Protein AF-A0A7Y0ZY18-F1 (afdb_monomer_lite)

pLDDT: mean 71.97, std 23.28, range [27.94, 97.19]

Foldseek 3Di:
DDPVQVCPVVCVPDDDPPFAADQKFWDFACDDDPDDPPDDGGFTWMARGDGHRPDPDDDDDPVRIDTDDPPADRVRRRQPVQLVVVVCCVCPVVHVDALQDWDFDAPCVDSSNVCVVPPPVPRAPDDDDDDDDDRDGGTGGRDNDDPVVVVVVVVVVVVVSVVVD

Structure (mmCIF, N/CA/C/O backbone):
data_AF-A0A7Y0ZY18-F1
#
_entry.id   AF-A0A7Y0ZY18-F1
#
loop_
_atom_site.group_PDB
_atom_site.id
_atom_site.type_symbol
_atom_site.label_atom_id
_atom_site.label_alt_id
_atom_site.label_comp_id
_atom_site.label_asym_id
_atom_site.label_entity_id
_atom_site.label_seq_id
_atom_site.pdbx_PDB_ins_code
_atom_site.Cartn_x
_atom_site.Cartn_y
_atom_site.Cartn_z
_atom_site.occupancy
_atom_site.B_iso_or_equiv
_atom_site.auth_seq_id
_atom_site.auth_comp_id
_atom_site.auth_asym_id
_atom_site.auth_atom_id
_atom_site.pdbx_PDB_model_num
ATOM 1 N N . MET A 1 1 ? -3.691 11.305 -3.663 1.00 73.00 1 MET A N 1
ATOM 2 C CA . MET A 1 1 ? -4.609 11.494 -4.804 1.00 73.00 1 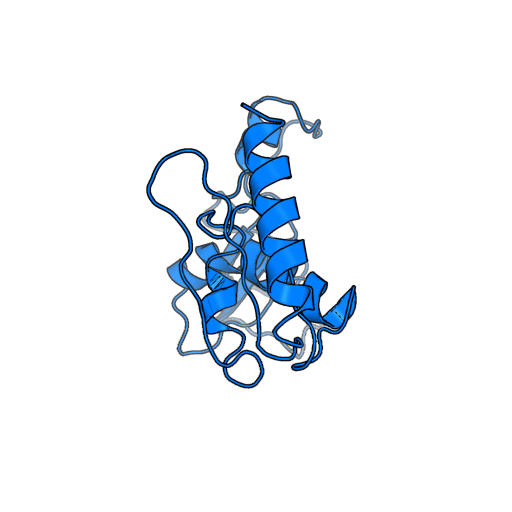MET A CA 1
ATOM 3 C C . MET A 1 1 ? -4.018 10.813 -6.027 1.00 73.00 1 MET A C 1
ATOM 5 O O . MET A 1 1 ? -2.818 10.941 -6.276 1.00 73.00 1 MET A O 1
ATOM 9 N N . ASN A 1 2 ? -4.842 10.055 -6.739 1.00 83.12 2 ASN A N 1
ATOM 10 C CA . 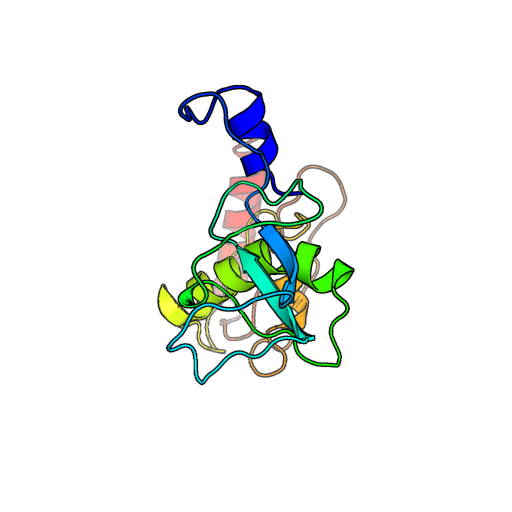ASN A 1 2 ? -4.507 9.303 -7.941 1.00 83.12 2 ASN A CA 1
ATOM 11 C C . ASN A 1 2 ? -5.363 9.803 -9.114 1.00 83.12 2 ASN A C 1
ATOM 13 O O . ASN A 1 2 ? -6.458 10.313 -8.919 1.00 83.12 2 ASN A O 1
ATOM 17 N N . PHE A 1 3 ? -4.887 9.632 -10.350 1.00 85.12 3 PHE A N 1
ATOM 18 C CA . PHE A 1 3 ? -5.641 10.052 -11.543 1.00 85.12 3 PHE A CA 1
ATOM 19 C C . PHE A 1 3 ? -6.960 9.274 -11.714 1.00 85.12 3 PHE A C 1
ATOM 21 O O . PHE A 1 3 ? -7.909 9.765 -12.306 1.00 85.12 3 PHE A O 1
ATOM 28 N N . VAL A 1 4 ? -7.058 8.070 -11.140 1.00 85.00 4 VAL A N 1
ATOM 29 C CA . VAL A 1 4 ? -8.321 7.316 -11.103 1.00 85.00 4 VAL A CA 1
ATOM 30 C C . VAL A 1 4 ? -9.419 8.049 -10.336 1.00 85.00 4 VAL A C 1
ATOM 32 O O . VAL A 1 4 ? -10.581 7.944 -10.707 1.00 85.00 4 VAL A O 1
ATOM 35 N N . ASP A 1 5 ? -9.058 8.866 -9.343 1.00 85.94 5 ASP A N 1
ATOM 36 C CA . ASP A 1 5 ? -10.029 9.633 -8.565 1.00 85.94 5 ASP A CA 1
ATOM 37 C C . ASP A 1 5 ? -10.748 10.671 -9.449 1.00 85.94 5 ASP A C 1
ATOM 39 O O . ASP A 1 5 ? -11.934 10.925 -9.257 1.00 85.94 5 ASP A O 1
ATOM 43 N N . THR A 1 6 ? -10.068 11.243 -10.455 1.00 89.38 6 THR A N 1
ATOM 44 C CA . THR A 1 6 ? -10.700 12.191 -11.388 1.00 89.38 6 THR A CA 1
ATOM 45 C C . THR A 1 6 ? -11.606 11.480 -12.382 1.00 89.38 6 THR A C 1
ATOM 47 O O . THR A 1 6 ? -12.721 11.944 -12.585 1.00 89.38 6 THR A O 1
ATOM 50 N N . MET A 1 7 ? -11.168 10.331 -12.911 1.00 89.62 7 MET A N 1
ATOM 51 C CA . MET A 1 7 ? -11.951 9.508 -13.847 1.00 89.62 7 MET A CA 1
ATOM 52 C C . MET A 1 7 ? -13.220 8.925 -13.206 1.00 89.62 7 MET A C 1
ATOM 54 O O . MET A 1 7 ? -14.217 8.686 -13.878 1.00 89.62 7 MET A O 1
ATOM 58 N N . LEU A 1 8 ? -13.197 8.676 -11.895 1.00 89.38 8 LEU A N 1
ATOM 59 C CA . LEU A 1 8 ? -14.392 8.290 -11.139 1.00 89.38 8 LEU A CA 1
ATOM 60 C C . LEU A 1 8 ? -15.335 9.479 -10.935 1.00 89.38 8 LEU A C 1
ATOM 62 O O . LEU A 1 8 ? -16.550 9.327 -11.000 1.00 89.38 8 LEU A O 1
ATOM 66 N N . ARG A 1 9 ? -14.779 10.671 -10.693 1.00 88.25 9 ARG A N 1
ATOM 67 C CA . ARG A 1 9 ? -15.554 11.891 -10.441 1.00 88.25 9 ARG A CA 1
ATOM 68 C C . ARG A 1 9 ? -16.218 12.450 -11.701 1.00 88.25 9 ARG A C 1
ATOM 70 O O . ARG A 1 9 ? -17.312 12.991 -11.602 1.00 88.25 9 ARG A O 1
ATOM 77 N N . ASP A 1 10 ? -15.559 12.363 -12.853 1.00 91.12 10 ASP A N 1
ATOM 78 C CA . ASP A 1 10 ? -16.097 12.843 -14.135 1.00 91.12 10 ASP A CA 1
ATOM 79 C C . ASP A 1 10 ? -16.997 11.816 -14.850 1.00 91.12 10 ASP A C 1
ATOM 81 O O . ASP A 1 10 ? -17.603 12.132 -15.872 1.00 91.12 10 ASP A O 1
ATOM 85 N N . GLY A 1 11 ? -17.121 10.604 -14.296 1.00 89.31 11 GLY A N 1
ATOM 86 C CA . GLY A 1 11 ? -17.973 9.543 -14.827 1.00 89.31 11 GLY A CA 1
ATOM 87 C C . GLY A 1 11 ? -17.348 8.716 -15.953 1.00 89.31 11 GLY A C 1
ATOM 88 O O . GLY A 1 11 ? -18.027 7.837 -16.488 1.00 89.31 11 GLY A O 1
ATOM 89 N N . THR A 1 12 ? -16.069 8.932 -16.290 1.00 93.12 12 THR A N 1
ATOM 90 C CA . THR A 1 12 ? -15.315 8.069 -17.219 1.00 93.12 12 THR A CA 1
ATOM 91 C C . THR A 1 12 ? -15.337 6.617 -16.741 1.00 93.12 12 THR A C 1
ATOM 93 O O . THR A 1 12 ? -15.598 5.700 -17.521 1.00 93.12 12 THR A O 1
ATOM 96 N N . PHE A 1 13 ? -15.116 6.404 -15.440 1.00 88.25 13 PHE A N 1
ATOM 97 C CA . PHE A 1 13 ? -15.347 5.121 -14.790 1.00 88.25 13 PHE A CA 1
ATOM 98 C C . PHE A 1 13 ? -16.683 5.127 -14.061 1.00 88.25 13 PHE A C 1
ATOM 100 O O . PHE A 1 13 ? -16.859 5.794 -13.042 1.00 88.25 13 PHE A O 1
ATOM 107 N N . LYS A 1 14 ? -17.622 4.338 -14.588 1.00 89.88 14 LYS A N 1
ATOM 108 C CA . LYS A 1 14 ? -18.943 4.158 -13.991 1.00 89.88 14 LYS A CA 1
ATOM 109 C C . LYS A 1 14 ? -18.838 3.290 -12.744 1.00 89.88 14 LYS A C 1
ATOM 111 O O . LYS A 1 14 ? -18.343 2.167 -12.802 1.00 89.88 14 LYS A O 1
ATOM 116 N N . VAL A 1 15 ? -19.367 3.801 -11.641 1.00 88.38 15 VAL A N 1
ATOM 117 C CA . VAL A 1 15 ? -19.513 3.083 -10.373 1.00 88.38 15 VAL A CA 1
ATOM 118 C C . VAL A 1 15 ? -20.944 3.248 -9.860 1.00 88.38 15 VAL A C 1
ATOM 120 O O . VAL A 1 15 ? -21.548 4.299 -10.097 1.00 88.38 15 VAL A O 1
ATOM 123 N N . PRO A 1 16 ? -21.518 2.237 -9.185 1.00 90.31 16 PRO A N 1
ATOM 124 C CA . PRO A 1 16 ? -22.808 2.386 -8.523 1.00 90.31 16 PRO A CA 1
ATOM 125 C C . PRO A 1 16 ? -22.769 3.529 -7.503 1.00 90.31 16 PRO A C 1
ATOM 127 O O . PRO A 1 16 ? -21.826 3.630 -6.720 1.00 90.31 16 PRO A O 1
ATOM 130 N N . LEU A 1 17 ? -23.789 4.388 -7.521 1.00 89.31 17 LEU A N 1
ATOM 131 C CA . LEU A 1 17 ? -23.934 5.493 -6.574 1.00 89.31 17 LEU A CA 1
ATOM 132 C C . LEU A 1 17 ? -24.909 5.106 -5.442 1.00 89.31 17 LEU A C 1
ATOM 134 O O . LEU A 1 17 ? -25.880 4.399 -5.718 1.00 89.31 17 LEU A O 1
ATOM 138 N N . PRO A 1 18 ? -24.709 5.603 -4.205 1.00 89.12 18 PRO A N 1
ATOM 139 C CA . PRO A 1 18 ? -23.583 6.428 -3.762 1.00 89.12 18 PRO A CA 1
ATOM 140 C C . PRO A 1 18 ? -22.307 5.597 -3.547 1.00 89.12 18 PRO A C 1
ATOM 142 O O . PRO A 1 18 ? -22.369 4.444 -3.130 1.00 89.12 18 PRO A O 1
ATOM 145 N N . PHE A 1 19 ? -21.141 6.206 -3.774 1.00 86.94 19 PHE A N 1
ATOM 146 C CA . PHE A 1 19 ? -19.850 5.611 -3.419 1.00 86.94 19 PHE A CA 1
ATOM 147 C C . PHE A 1 19 ? -18.947 6.637 -2.741 1.00 86.94 19 PHE A C 1
ATOM 149 O O . PHE A 1 19 ? -19.034 7.839 -3.001 1.00 86.94 19 PHE A O 1
ATOM 156 N N . SER A 1 20 ? -18.040 6.144 -1.904 1.00 86.56 20 SER A N 1
ATOM 157 C CA . SER A 1 20 ? -17.013 6.965 -1.272 1.00 86.56 20 SER A CA 1
ATOM 158 C C . SER A 1 20 ? -15.727 6.925 -2.096 1.00 86.56 20 SER A C 1
ATOM 160 O O . SER A 1 20 ? -15.218 5.861 -2.445 1.00 86.56 20 SER A O 1
ATOM 162 N N . MET A 1 21 ? -15.185 8.097 -2.420 1.00 83.94 21 MET A N 1
ATOM 163 C CA . MET A 1 21 ? -14.001 8.222 -3.273 1.00 83.94 21 MET A CA 1
ATOM 164 C C . MET A 1 21 ? -12.703 7.772 -2.579 1.00 83.94 21 MET A C 1
ATOM 166 O O . MET A 1 21 ? -12.649 7.569 -1.364 1.00 83.94 21 MET A O 1
ATOM 170 N N . ARG A 1 22 ? -11.643 7.699 -3.398 1.00 80.94 22 ARG A N 1
ATOM 171 C CA . ARG A 1 22 ? -10.260 7.328 -3.079 1.00 80.94 22 ARG A CA 1
ATOM 172 C C . ARG A 1 22 ? -10.052 5.842 -2.822 1.00 80.94 22 ARG A C 1
ATOM 174 O O . ARG A 1 22 ? -10.765 5.208 -2.055 1.00 80.94 22 ARG A O 1
ATOM 181 N N . VAL A 1 23 ? -9.009 5.328 -3.470 1.00 86.50 23 VAL A N 1
ATOM 182 C CA . VAL A 1 23 ? -8.648 3.901 -3.491 1.00 86.50 23 VAL A CA 1
ATOM 183 C C . VAL A 1 23 ? -7.394 3.556 -2.684 1.00 86.50 23 VAL A C 1
ATOM 185 O O . VAL A 1 23 ? -6.928 2.422 -2.723 1.00 86.50 23 VAL A O 1
ATOM 188 N N . GLU A 1 24 ? -6.796 4.538 -2.006 1.00 91.00 24 GLU A N 1
ATOM 189 C CA . GLU A 1 24 ? -5.497 4.417 -1.335 1.00 91.00 24 GLU A CA 1
ATOM 190 C C . GLU A 1 24 ? -5.472 5.205 -0.024 1.00 91.00 24 GLU A C 1
ATOM 192 O O . GLU A 1 24 ? -5.733 6.411 -0.039 1.00 91.00 24 GLU A O 1
ATOM 197 N N . ALA A 1 25 ? -5.068 4.572 1.076 1.00 92.38 25 ALA A N 1
ATOM 198 C CA . ALA A 1 25 ? -4.871 5.225 2.371 1.00 92.38 25 ALA A CA 1
ATOM 199 C C . ALA A 1 25 ? -3.743 4.580 3.184 1.00 92.38 25 ALA A C 1
ATOM 201 O O . ALA A 1 25 ? -3.258 3.492 2.867 1.00 92.38 25 ALA A O 1
ATOM 202 N N . ALA A 1 26 ? -3.351 5.275 4.250 1.00 95.06 26 ALA A N 1
ATOM 203 C CA . ALA A 1 26 ? -2.490 4.777 5.311 1.00 95.06 26 ALA A CA 1
ATOM 204 C C . ALA A 1 26 ? -3.022 5.268 6.663 1.00 95.06 26 ALA A C 1
ATOM 206 O O . ALA A 1 26 ? -3.487 6.402 6.758 1.00 95.06 26 ALA A O 1
ATOM 207 N N . GLY A 1 27 ? -2.930 4.434 7.695 1.00 94.81 27 GLY A N 1
ATOM 208 C CA . GLY A 1 27 ? -3.410 4.733 9.042 1.00 94.81 27 GLY A CA 1
ATOM 209 C C . GLY A 1 27 ? -3.008 3.659 10.046 1.00 94.81 27 GLY A C 1
ATOM 210 O O . GLY A 1 27 ? -1.984 2.993 9.874 1.00 94.81 27 GLY A O 1
ATOM 211 N N . ILE A 1 28 ? -3.807 3.519 11.100 1.00 96.69 28 ILE A N 1
ATOM 212 C CA . ILE A 1 28 ? -3.588 2.558 12.183 1.00 96.69 28 ILE A CA 1
ATOM 213 C C . ILE A 1 28 ? -4.771 1.598 12.289 1.00 96.69 28 ILE A C 1
ATOM 215 O O . ILE A 1 28 ? -5.910 1.978 12.027 1.00 96.69 28 ILE A O 1
ATOM 219 N N . VAL A 1 29 ? -4.507 0.354 12.679 1.00 96.88 29 VAL A N 1
ATOM 220 C CA . VAL A 1 29 ? -5.570 -0.612 12.976 1.00 96.88 29 VAL A CA 1
ATOM 221 C C . VAL A 1 29 ? -6.223 -0.231 14.306 1.00 96.88 29 VAL A C 1
ATOM 223 O O . VAL A 1 29 ? -5.597 -0.370 15.354 1.00 96.88 29 VAL A O 1
ATOM 226 N N . GLU A 1 30 ? -7.471 0.240 14.273 1.00 97.00 30 GLU A N 1
ATOM 227 C CA . GLU A 1 30 ? -8.251 0.551 15.485 1.00 97.00 30 GLU A CA 1
ATOM 228 C C . GLU A 1 30 ? -8.999 -0.674 16.037 1.00 97.00 30 GLU A C 1
ATOM 230 O O . GLU A 1 30 ? -9.137 -0.826 17.248 1.00 97.00 30 GLU A O 1
ATOM 235 N N . ALA A 1 31 ? -9.465 -1.561 15.155 1.00 95.56 31 ALA A N 1
ATOM 236 C CA . ALA A 1 31 ? -10.187 -2.782 15.499 1.00 95.56 31 ALA A CA 1
ATOM 237 C C . ALA A 1 31 ? -9.919 -3.875 14.455 1.00 95.56 31 ALA A C 1
ATOM 239 O O . ALA A 1 31 ? -9.624 -3.577 13.296 1.00 95.56 31 ALA A O 1
ATOM 240 N N . LEU A 1 32 ? -10.026 -5.142 14.862 1.00 95.31 32 LEU A N 1
ATOM 241 C CA . LEU A 1 32 ? -9.763 -6.300 14.009 1.00 95.31 32 LEU A CA 1
ATOM 242 C C . LEU A 1 32 ? -10.777 -7.406 14.306 1.00 95.31 32 LEU A C 1
ATOM 244 O O . LEU A 1 32 ? -11.099 -7.662 15.466 1.00 95.31 32 LEU A O 1
ATOM 248 N N . GLY A 1 33 ? -11.274 -8.058 13.255 1.00 89.31 33 GLY A N 1
ATOM 249 C CA . GLY A 1 33 ? -12.072 -9.273 13.399 1.00 89.31 33 GLY A CA 1
ATOM 250 C C . GLY A 1 33 ? -11.232 -10.461 13.894 1.00 89.31 33 GLY A C 1
ATOM 251 O O . GLY A 1 33 ? -10.004 -10.371 13.975 1.00 89.31 33 GLY A O 1
ATOM 252 N N . PRO A 1 34 ? -11.867 -11.599 14.210 1.00 87.50 34 PRO A N 1
ATOM 253 C CA . PRO A 1 34 ? -11.136 -12.817 14.543 1.00 87.50 34 PRO A CA 1
ATOM 254 C C . PRO A 1 34 ? -10.302 -13.311 13.346 1.00 87.50 34 PRO A C 1
ATOM 256 O O . PRO A 1 34 ? -10.635 -13.040 12.195 1.00 87.50 34 PRO A O 1
ATOM 259 N N . ASN A 1 35 ? -9.262 -14.103 13.623 1.00 87.75 35 ASN A N 1
ATOM 260 C CA . ASN A 1 35 ? -8.478 -14.866 12.633 1.00 87.75 35 ASN A CA 1
ATOM 261 C C . ASN A 1 35 ? -7.504 -14.080 11.732 1.00 87.75 35 ASN A C 1
ATOM 263 O O . ASN A 1 35 ? -7.225 -14.502 10.612 1.00 87.75 35 ASN A O 1
ATOM 267 N N . PHE A 1 36 ? -6.896 -13.002 12.232 1.00 89.69 36 PHE A N 1
ATOM 268 C CA . PHE A 1 36 ? -5.827 -12.283 11.522 1.00 89.69 36 PHE A CA 1
ATOM 269 C C . PHE A 1 36 ? -4.512 -12.287 12.322 1.00 89.69 36 PHE A C 1
ATOM 271 O O . PHE A 1 36 ? -4.131 -11.260 12.877 1.00 89.69 36 PHE A O 1
ATOM 278 N N . PRO A 1 37 ? -3.777 -13.418 12.384 1.00 88.19 37 PRO A N 1
ATOM 279 C CA . PRO A 1 37 ? -2.586 -13.552 13.238 1.00 88.19 37 PRO A CA 1
ATOM 280 C C . PRO A 1 37 ? -1.445 -12.602 12.849 1.00 88.19 37 PRO A C 1
ATOM 282 O O . PRO A 1 37 ? -0.568 -12.301 13.655 1.00 88.19 37 PRO A O 1
ATOM 285 N N . ASN A 1 38 ? -1.459 -12.115 11.607 1.00 89.56 38 ASN A N 1
ATOM 286 C CA . ASN A 1 38 ? -0.425 -11.246 11.065 1.00 89.56 38 ASN A CA 1
ATOM 287 C C . ASN A 1 38 ? -0.686 -9.758 11.319 1.00 89.56 38 ASN A C 1
ATOM 289 O O . ASN A 1 38 ? 0.156 -8.952 10.934 1.00 89.56 38 ASN A O 1
ATOM 293 N N . LEU A 1 39 ? -1.802 -9.377 11.948 1.00 95.31 39 LEU A N 1
ATOM 294 C CA . LEU A 1 39 ? -2.179 -7.992 12.241 1.00 95.31 39 LEU A CA 1
ATOM 295 C C . LEU A 1 39 ? -2.616 -7.851 13.699 1.00 95.31 39 LEU A C 1
ATOM 297 O O . LEU A 1 39 ? -3.162 -8.774 14.294 1.00 95.31 39 LEU A O 1
ATOM 301 N N . LYS A 1 40 ? -2.400 -6.671 14.273 1.00 95.12 40 LYS A N 1
ATOM 302 C CA . LYS A 1 40 ? -2.903 -6.313 15.601 1.00 95.12 40 LYS A CA 1
ATOM 303 C C . LYS A 1 40 ? -3.330 -4.852 15.648 1.00 95.12 40 LYS A C 1
ATOM 305 O O . LYS A 1 40 ? -2.869 -4.033 14.854 1.00 95.12 40 LYS A O 1
ATOM 310 N N . VAL A 1 41 ? -4.188 -4.530 16.613 1.00 96.50 41 VAL A N 1
ATOM 311 C CA . VAL A 1 41 ? -4.537 -3.142 16.940 1.00 96.50 41 VAL A CA 1
ATOM 312 C C . VAL A 1 41 ? -3.259 -2.344 17.220 1.00 96.50 41 VAL A C 1
ATOM 314 O O . VAL A 1 41 ? -2.339 -2.833 17.877 1.00 96.50 41 VAL A O 1
ATOM 317 N N . GLY A 1 42 ? -3.195 -1.131 16.676 1.00 96.00 42 GLY A N 1
ATOM 318 C CA . GLY A 1 42 ? -2.027 -0.252 16.724 1.00 96.00 42 GLY A CA 1
ATOM 319 C C . GLY A 1 42 ? -1.014 -0.458 15.594 1.00 96.00 42 GLY A C 1
ATOM 320 O O . GLY A 1 42 ? -0.136 0.389 15.424 1.00 96.00 42 GLY A O 1
ATOM 321 N N . ASP A 1 43 ? -1.127 -1.520 14.784 1.00 96.50 43 ASP A N 1
ATOM 322 C CA . ASP A 1 43 ? -0.260 -1.676 13.615 1.00 96.50 43 ASP A CA 1
ATOM 323 C C . ASP A 1 43 ? -0.489 -0.534 12.618 1.00 96.50 43 ASP A C 1
ATOM 325 O O . ASP A 1 43 ? -1.624 -0.178 12.285 1.00 96.50 43 ASP A O 1
ATOM 329 N N . ARG A 1 44 ? 0.613 0.015 12.100 1.00 97.19 44 ARG A N 1
ATOM 330 C CA . ARG A 1 44 ? 0.591 0.995 11.014 1.00 97.19 44 ARG A CA 1
ATOM 331 C C . ARG A 1 44 ? 0.428 0.266 9.690 1.00 97.19 44 ARG A C 1
ATOM 333 O O . ARG A 1 44 ? 1.254 -0.577 9.333 1.00 97.19 44 ARG A O 1
ATOM 340 N N . VAL A 1 45 ? -0.619 0.605 8.951 1.00 95.88 45 VAL A N 1
ATOM 341 C CA . VAL A 1 45 ? -1.018 -0.105 7.733 1.00 95.88 45 VAL A CA 1
ATOM 342 C C . VAL A 1 45 ? -1.387 0.857 6.615 1.00 95.88 45 VAL A C 1
ATOM 344 O O . VAL A 1 45 ? -1.737 2.011 6.852 1.00 95.88 45 VAL A O 1
ATOM 347 N N . GLY A 1 46 ? -1.329 0.381 5.378 1.00 94.38 46 GLY A N 1
ATOM 348 C CA . GLY A 1 46 ? -1.918 1.060 4.233 1.00 94.38 46 GLY A CA 1
ATOM 349 C C . GLY A 1 46 ? -2.480 0.080 3.214 1.00 94.38 46 GLY A C 1
ATOM 350 O O . GLY A 1 46 ? -2.253 -1.124 3.312 1.00 94.38 46 GLY A O 1
ATOM 351 N N . HIS A 1 47 ? -3.223 0.595 2.241 1.00 91.44 47 HIS A N 1
ATOM 352 C CA . HIS A 1 47 ? -3.817 -0.206 1.172 1.00 91.44 47 HIS A CA 1
ATOM 353 C C . HIS A 1 47 ? -3.916 0.584 -0.140 1.00 91.44 47 HIS A C 1
ATOM 355 O O . HIS A 1 47 ? -3.882 1.815 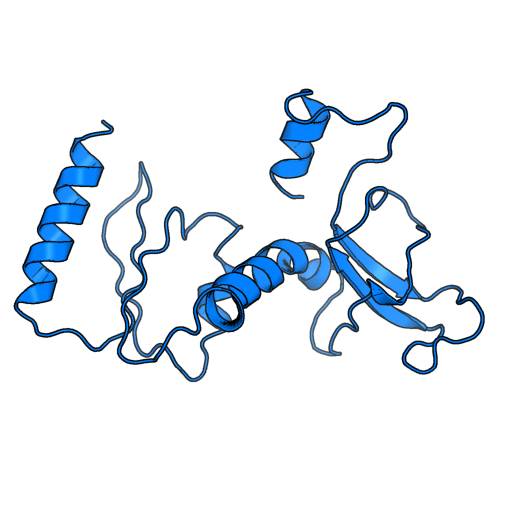-0.143 1.00 91.44 47 HIS A O 1
ATOM 361 N N . PHE A 1 48 ? -4.056 -0.141 -1.252 1.00 88.75 48 PHE A N 1
ATOM 362 C CA . PHE A 1 48 ? -4.400 0.386 -2.578 1.00 88.75 48 PHE A CA 1
ATOM 363 C C . PHE A 1 48 ? -5.312 -0.619 -3.301 1.00 88.75 48 PHE A C 1
ATOM 365 O O . PHE A 1 48 ? -4.876 -1.355 -4.182 1.00 88.75 48 PHE A O 1
ATOM 372 N N . SER A 1 49 ? -6.555 -0.750 -2.849 1.00 80.50 49 SER A N 1
ATOM 373 C CA . SER A 1 49 ? -7.420 -1.867 -3.282 1.00 80.50 49 SER A CA 1
ATOM 374 C C . SER A 1 49 ? -8.914 -1.681 -3.025 1.00 80.50 49 SER A C 1
ATOM 376 O O . SER A 1 49 ? -9.705 -2.485 -3.507 1.00 80.50 49 SER A O 1
ATOM 378 N N . ALA A 1 50 ? -9.319 -0.650 -2.281 1.00 82.12 50 ALA A N 1
ATOM 379 C CA . ALA A 1 50 ? -10.705 -0.470 -1.862 1.00 82.12 50 ALA A CA 1
ATOM 380 C C . ALA A 1 50 ? -11.085 1.008 -1.871 1.00 82.12 50 ALA A C 1
ATOM 382 O O . ALA A 1 50 ? -10.258 1.859 -1.545 1.00 82.12 50 ALA A O 1
ATOM 383 N N . PHE A 1 51 ? -12.335 1.286 -2.233 1.00 86.25 51 PHE A N 1
ATOM 384 C CA . PHE A 1 51 ? -12.947 2.608 -2.139 1.00 86.25 51 PHE A CA 1
ATOM 385 C C . PHE A 1 51 ? -13.176 3.030 -0.682 1.00 86.25 51 PHE A C 1
ATOM 387 O O . PHE A 1 51 ? -13.158 2.201 0.225 1.00 86.25 51 PHE A O 1
ATOM 394 N N . GLY A 1 52 ? -13.440 4.319 -0.463 1.00 85.00 52 GLY A N 1
ATOM 395 C CA . GLY A 1 52 ? -13.823 4.841 0.850 1.00 85.00 52 GLY A CA 1
ATOM 396 C C . GLY A 1 52 ? -12.694 5.400 1.702 1.00 85.00 52 GLY A C 1
ATOM 397 O O . GLY A 1 52 ? -12.912 5.724 2.862 1.00 85.00 52 GLY A O 1
ATOM 398 N N . ALA A 1 53 ? -11.513 5.597 1.122 1.00 86.50 53 ALA A N 1
ATOM 399 C CA . ALA A 1 53 ? -10.367 6.177 1.819 1.00 86.50 53 ALA A CA 1
ATOM 400 C C . ALA A 1 53 ? -10.488 7.694 2.105 1.00 86.50 53 ALA A C 1
ATOM 402 O O . ALA A 1 53 ? -9.609 8.269 2.748 1.00 86.50 53 ALA A O 1
ATOM 403 N N . TYR A 1 54 ? -11.534 8.378 1.627 1.00 87.19 54 TYR A N 1
ATOM 404 C CA . TYR A 1 54 ? -11.909 9.720 2.103 1.00 87.19 54 TYR A CA 1
ATOM 405 C C . TYR A 1 54 ? -12.847 9.646 3.310 1.00 87.19 54 TYR A C 1
ATOM 407 O O . TYR A 1 54 ? -13.991 10.087 3.258 1.00 87.19 54 TYR A O 1
ATOM 415 N N . ALA A 1 55 ? -12.337 9.085 4.399 1.00 89.12 55 ALA A N 1
ATOM 416 C CA . ALA A 1 55 ? -13.006 9.016 5.687 1.00 89.12 55 ALA A CA 1
ATOM 417 C C . ALA A 1 55 ? -11.956 9.016 6.807 1.00 89.12 55 ALA A C 1
ATOM 419 O O . ALA A 1 55 ? -10.800 8.661 6.575 1.00 89.12 55 ALA A O 1
ATOM 420 N N . GLU A 1 56 ? -12.356 9.394 8.021 1.00 91.31 56 GLU A N 1
ATOM 421 C CA . GLU A 1 56 ? -11.497 9.280 9.211 1.00 91.31 56 GLU A CA 1
ATOM 422 C C . GLU A 1 56 ? -11.283 7.817 9.615 1.00 91.31 56 GLU A C 1
ATOM 424 O O . GLU A 1 56 ? -10.233 7.457 10.141 1.00 91.31 56 GLU A O 1
ATOM 429 N N . ARG A 1 57 ? -12.275 6.966 9.329 1.00 91.50 57 ARG A N 1
ATOM 430 C CA . ARG A 1 57 ? -12.258 5.524 9.576 1.00 91.50 57 ARG A CA 1
ATOM 431 C C . ARG A 1 57 ? -12.802 4.792 8.363 1.00 91.50 57 ARG A C 1
ATOM 433 O O . ARG A 1 57 ? -13.751 5.256 7.732 1.00 91.50 57 ARG A O 1
ATOM 440 N N . TRP A 1 58 ? -12.232 3.633 8.061 1.00 89.69 58 TRP A N 1
ATOM 441 C CA . TRP A 1 58 ? -12.699 2.776 6.978 1.00 89.69 58 TRP A CA 1
ATOM 442 C C . TRP A 1 58 ? -12.644 1.306 7.389 1.00 89.69 58 TRP A C 1
ATOM 444 O O . TRP A 1 58 ? -11.832 0.903 8.221 1.00 89.69 58 TRP A O 1
ATOM 454 N N . VAL A 1 59 ? -13.518 0.505 6.782 1.00 89.94 59 VAL A N 1
ATOM 455 C CA . VAL A 1 59 ? -13.548 -0.951 6.946 1.00 89.94 59 VAL A CA 1
ATOM 456 C C . VAL A 1 59 ? -13.014 -1.576 5.665 1.00 89.94 59 VAL A C 1
ATOM 458 O O . VAL A 1 59 ? -13.455 -1.231 4.570 1.00 89.94 59 VAL A O 1
ATOM 461 N N . ILE A 1 60 ? -12.050 -2.481 5.795 1.00 90.19 60 ILE A N 1
ATOM 462 C CA . ILE A 1 60 ? -11.431 -3.189 4.675 1.00 90.19 60 ILE A CA 1
ATOM 463 C C . ILE A 1 60 ? -11.087 -4.615 5.097 1.00 90.19 60 ILE A C 1
ATOM 465 O O . ILE A 1 60 ? -10.840 -4.875 6.274 1.00 90.19 60 ILE A O 1
ATOM 469 N N . ASP A 1 61 ? -11.052 -5.530 4.129 1.00 90.56 61 ASP A N 1
ATOM 470 C CA . ASP A 1 61 ? -10.478 -6.857 4.331 1.00 90.56 61 ASP A CA 1
ATOM 471 C C . ASP A 1 61 ? -9.025 -6.726 4.813 1.00 90.56 61 ASP A C 1
ATOM 473 O O . ASP A 1 61 ? -8.189 -6.087 4.164 1.00 90.56 61 ASP A O 1
ATOM 477 N N . ALA A 1 62 ? -8.716 -7.338 5.956 1.00 91.62 62 ALA A N 1
ATOM 478 C CA . ALA A 1 62 ? -7.389 -7.267 6.548 1.00 91.62 62 ALA A CA 1
ATOM 479 C C . ALA A 1 62 ? -6.310 -7.908 5.655 1.00 91.62 62 ALA A C 1
ATOM 481 O O . ALA A 1 62 ? -5.153 -7.501 5.718 1.00 91.62 62 ALA A O 1
ATOM 482 N N . ASN A 1 63 ? -6.674 -8.836 4.764 1.00 89.56 63 ASN A N 1
ATOM 483 C CA . ASN A 1 63 ? -5.749 -9.415 3.784 1.00 89.56 63 ASN A CA 1
ATOM 484 C C . ASN A 1 63 ? -5.293 -8.408 2.719 1.00 89.56 63 ASN A C 1
ATOM 486 O O . ASN A 1 63 ? -4.283 -8.625 2.052 1.00 89.56 63 ASN A O 1
ATOM 490 N N . ALA A 1 64 ? -6.018 -7.300 2.556 1.00 89.06 64 ALA A N 1
ATOM 491 C CA . ALA A 1 64 ? -5.651 -6.228 1.641 1.00 89.06 64 ALA A CA 1
ATOM 492 C C . ALA A 1 64 ? -4.740 -5.166 2.287 1.00 89.06 64 ALA A C 1
ATOM 494 O O . ALA A 1 64 ? -4.303 -4.235 1.603 1.00 89.06 64 ALA A O 1
ATOM 495 N N . LEU A 1 65 ? -4.467 -5.278 3.594 1.00 92.88 65 LEU A N 1
ATOM 496 C CA . LEU A 1 65 ? -3.604 -4.357 4.324 1.00 92.88 65 LEU A CA 1
ATOM 497 C C . LEU A 1 65 ? -2.130 -4.728 4.170 1.00 92.88 65 LEU A C 1
ATOM 499 O O . LEU A 1 65 ? -1.723 -5.884 4.252 1.00 92.88 65 LEU A O 1
ATOM 503 N N . ILE A 1 66 ? -1.305 -3.697 4.026 1.00 92.75 66 ILE A N 1
ATOM 504 C CA . ILE A 1 66 ? 0.149 -3.795 3.973 1.00 92.75 66 ILE A CA 1
ATOM 505 C C . ILE A 1 66 ? 0.704 -3.099 5.208 1.00 92.75 66 ILE A C 1
ATOM 507 O O . ILE A 1 66 ? 0.431 -1.917 5.429 1.00 92.75 66 ILE A O 1
ATOM 511 N N . LYS A 1 67 ? 1.510 -3.813 5.998 1.00 94.81 67 LYS A N 1
ATOM 512 C CA . LYS A 1 67 ? 2.226 -3.219 7.132 1.00 94.81 67 LYS A CA 1
ATOM 513 C C . LYS A 1 67 ? 3.238 -2.189 6.654 1.00 94.81 67 LYS A C 1
ATOM 515 O O . LYS A 1 67 ? 4.026 -2.450 5.744 1.00 94.81 67 LYS A O 1
ATOM 520 N N . LEU A 1 68 ? 3.223 -1.024 7.289 1.00 94.88 68 LEU A N 1
ATOM 521 C CA . LEU A 1 68 ? 4.167 0.042 6.996 1.00 94.88 68 LEU A CA 1
ATOM 522 C C . LEU A 1 68 ? 5.446 -0.165 7.813 1.00 94.88 68 LEU A C 1
ATOM 524 O O . LEU A 1 68 ? 5.355 -0.415 9.013 1.00 94.88 68 LEU A O 1
ATOM 528 N N . PRO A 1 69 ? 6.634 -0.033 7.201 1.00 91.88 69 PRO A N 1
ATOM 529 C CA . PRO A 1 69 ? 7.881 -0.063 7.948 1.00 91.88 69 PRO A CA 1
ATOM 530 C C . PRO A 1 69 ? 8.017 1.186 8.830 1.00 91.88 69 PRO A C 1
ATOM 532 O O . PRO A 1 69 ? 7.526 2.268 8.485 1.00 91.88 69 PRO A O 1
ATOM 535 N N . ASP A 1 70 ? 8.746 1.057 9.939 1.00 90.50 70 ASP A N 1
ATOM 536 C CA . ASP A 1 70 ? 8.903 2.124 10.940 1.00 90.50 70 ASP A CA 1
ATOM 537 C C . ASP A 1 70 ? 9.490 3.413 10.352 1.00 90.50 70 ASP A C 1
ATOM 539 O O . ASP A 1 70 ? 9.124 4.520 10.739 1.00 90.50 70 ASP A O 1
ATOM 543 N N . ASN A 1 71 ? 10.353 3.283 9.343 1.00 91.50 71 ASN A N 1
ATOM 544 C CA . ASN A 1 71 ? 11.012 4.406 8.675 1.00 91.50 71 ASN A CA 1
ATOM 545 C C . ASN A 1 71 ? 10.151 5.118 7.609 1.00 91.50 71 ASN A C 1
ATOM 547 O O . ASN A 1 71 ? 10.648 5.995 6.893 1.00 91.50 71 ASN A O 1
ATOM 551 N N . MET A 1 72 ? 8.882 4.739 7.447 1.00 91.81 72 MET A N 1
ATOM 552 C CA . MET A 1 72 ? 7.969 5.334 6.473 1.00 91.81 72 MET A CA 1
ATOM 553 C C . MET A 1 72 ? 6.823 6.035 7.189 1.00 91.81 72 MET A C 1
ATOM 555 O O . MET A 1 72 ? 6.022 5.369 7.834 1.00 91.81 72 MET A O 1
ATOM 559 N N . SER A 1 73 ? 6.694 7.357 7.033 1.00 93.12 73 SER A N 1
ATOM 560 C CA . SER A 1 73 ? 5.541 8.101 7.562 1.00 93.12 73 SER A CA 1
ATOM 561 C C . SER A 1 73 ? 4.242 7.713 6.843 1.00 93.12 73 SER A C 1
ATOM 563 O O . SER A 1 73 ? 4.268 7.228 5.706 1.00 93.12 73 SER A O 1
ATOM 565 N N . SER A 1 74 ? 3.101 7.922 7.498 1.00 92.06 74 SER A N 1
ATOM 566 C CA . SER A 1 74 ? 1.791 7.572 6.935 1.00 92.06 74 SER A CA 1
ATOM 567 C C . SER A 1 74 ? 1.450 8.452 5.728 1.00 92.06 74 SER A C 1
ATOM 569 O O . SER A 1 74 ? 0.930 7.954 4.735 1.00 92.06 74 SER A O 1
ATOM 571 N N . GLU A 1 75 ? 1.840 9.728 5.745 1.00 91.44 75 GLU A N 1
ATOM 572 C CA . GLU A 1 75 ? 1.684 10.661 4.621 1.00 91.44 75 GLU A CA 1
ATOM 573 C C . GLU A 1 75 ? 2.458 10.167 3.400 1.00 91.44 75 GLU A C 1
ATOM 575 O O . GLU A 1 75 ? 1.943 10.151 2.280 1.00 91.44 75 GLU A O 1
ATOM 580 N N . LYS A 1 76 ? 3.699 9.713 3.620 1.00 90.62 76 LYS A N 1
ATOM 581 C CA . LYS A 1 76 ? 4.524 9.153 2.556 1.00 90.62 76 LYS A CA 1
ATOM 582 C C . LYS A 1 76 ? 3.913 7.864 2.021 1.00 90.62 76 LYS A C 1
ATOM 584 O O . LYS A 1 76 ? 3.809 7.729 0.806 1.00 90.62 76 LYS A O 1
ATOM 589 N N . ALA A 1 77 ? 3.490 6.950 2.896 1.00 91.38 77 ALA A N 1
ATOM 590 C CA . ALA A 1 77 ? 2.844 5.700 2.502 1.00 91.38 77 ALA A CA 1
ATOM 591 C C . ALA A 1 77 ? 1.591 5.957 1.647 1.00 91.38 77 ALA A C 1
ATOM 593 O O . ALA A 1 77 ? 1.502 5.465 0.524 1.00 91.38 77 ALA A O 1
ATOM 594 N N . ALA A 1 78 ? 0.688 6.824 2.114 1.00 89.62 78 ALA A N 1
ATOM 595 C CA . ALA A 1 78 ? -0.548 7.186 1.420 1.00 89.62 78 ALA A CA 1
ATOM 596 C C . ALA A 1 78 ? -0.335 7.873 0.057 1.00 89.62 78 ALA A C 1
ATOM 598 O O . ALA A 1 78 ? -1.286 8.011 -0.715 1.00 89.62 78 ALA A O 1
ATOM 599 N N . GLY A 1 79 ? 0.879 8.355 -0.229 1.00 87.44 79 GLY A N 1
ATOM 600 C CA . GLY A 1 79 ? 1.244 8.946 -1.514 1.00 87.44 79 GLY A CA 1
ATOM 601 C C . GLY A 1 79 ? 1.859 7.965 -2.517 1.00 87.44 79 GLY A C 1
ATOM 602 O O . GLY A 1 79 ? 1.842 8.257 -3.722 1.00 87.44 79 GLY A O 1
ATOM 603 N N . VAL A 1 80 ? 2.417 6.839 -2.052 1.00 87.44 80 VAL A N 1
ATOM 604 C CA . VAL A 1 80 ? 3.295 5.972 -2.859 1.00 87.44 80 VAL A CA 1
ATOM 605 C C . VAL A 1 80 ? 2.798 4.547 -3.069 1.00 87.44 80 VAL A C 1
ATOM 607 O O . VAL A 1 80 ? 3.309 3.919 -3.992 1.00 87.44 80 VAL A O 1
ATOM 610 N N . LEU A 1 81 ? 1.855 4.019 -2.282 1.00 89.06 81 LEU A N 1
ATOM 611 C CA . LEU A 1 81 ? 1.430 2.611 -2.358 1.00 89.06 81 LEU A CA 1
ATOM 612 C C . LEU A 1 81 ? 0.946 2.232 -3.761 1.00 89.06 81 LEU A C 1
ATOM 614 O O . LEU A 1 81 ? 1.502 1.323 -4.369 1.00 89.06 81 LEU A O 1
ATOM 618 N N . SER A 1 82 ? 0.008 2.985 -4.333 1.00 87.44 82 SER A N 1
ATOM 619 C CA . SER A 1 82 ? -0.536 2.753 -5.674 1.00 87.44 82 SER A CA 1
ATOM 620 C C . SER A 1 82 ? 0.561 2.673 -6.733 1.00 87.44 82 SER A C 1
ATOM 622 O O . SER A 1 82 ? 0.610 1.768 -7.564 1.00 87.44 82 SER A O 1
ATOM 624 N N . LYS A 1 83 ? 1.499 3.613 -6.665 1.00 85.12 83 LYS A N 1
ATOM 625 C CA . LYS A 1 83 ? 2.528 3.842 -7.681 1.00 85.12 83 LYS A CA 1
ATOM 626 C C . LYS A 1 83 ? 3.671 2.843 -7.528 1.00 85.12 83 LYS A C 1
ATOM 628 O O . LYS A 1 83 ? 4.137 2.265 -8.507 1.00 85.12 83 LYS A O 1
ATOM 633 N N . GLY A 1 84 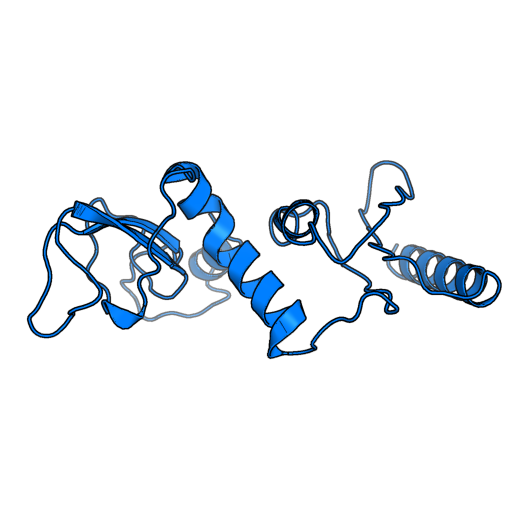? 4.090 2.617 -6.288 1.00 86.00 84 GLY A N 1
ATOM 634 C CA . GLY A 1 84 ? 5.146 1.692 -5.909 1.00 86.00 84 GLY A CA 1
ATOM 635 C C . GLY A 1 84 ? 4.748 0.240 -6.141 1.00 86.00 84 GLY A C 1
ATOM 636 O O . GLY A 1 84 ? 5.520 -0.490 -6.756 1.00 86.00 84 GLY A O 1
ATOM 637 N N . LEU A 1 85 ? 3.541 -0.163 -5.729 1.00 87.06 85 LEU A N 1
ATOM 638 C CA . LEU A 1 85 ? 3.042 -1.526 -5.939 1.00 87.06 85 LEU A CA 1
ATOM 639 C C . LEU A 1 85 ? 2.842 -1.820 -7.422 1.00 87.06 85 LEU A C 1
ATOM 641 O O . LEU A 1 85 ? 3.350 -2.830 -7.898 1.00 87.06 85 LEU A O 1
ATOM 645 N N . THR A 1 86 ? 2.210 -0.910 -8.173 1.00 86.06 86 THR A N 1
ATOM 646 C CA . THR A 1 86 ? 2.041 -1.071 -9.629 1.00 86.06 86 THR A CA 1
ATOM 647 C C . THR A 1 86 ? 3.395 -1.201 -10.325 1.00 86.06 86 THR A C 1
ATOM 649 O O . THR A 1 86 ? 3.612 -2.119 -11.110 1.00 86.06 86 THR A O 1
ATOM 652 N N . SER A 1 87 ? 4.344 -0.321 -9.999 1.00 85.12 87 SER A N 1
ATOM 653 C CA . SER A 1 87 ? 5.686 -0.371 -10.583 1.00 85.12 87 SER A CA 1
ATOM 654 C C . SER A 1 87 ? 6.437 -1.653 -10.204 1.00 85.12 87 SER A C 1
ATOM 656 O O . SER A 1 87 ? 7.112 -2.245 -11.040 1.00 85.12 87 SER A O 1
ATOM 658 N N . SER A 1 88 ? 6.306 -2.111 -8.956 1.00 86.00 88 SER A N 1
ATOM 659 C CA . SER A 1 88 ? 6.917 -3.361 -8.498 1.00 86.00 88 SER A CA 1
ATOM 660 C C . SER A 1 88 ? 6.312 -4.577 -9.197 1.00 86.00 88 SER A C 1
ATOM 662 O O . SER A 1 88 ? 7.055 -5.481 -9.566 1.00 86.00 88 SER A O 1
ATOM 664 N N . ALA A 1 89 ? 4.992 -4.610 -9.389 1.00 86.50 89 ALA A N 1
ATOM 665 C CA . ALA A 1 89 ? 4.324 -5.684 -10.113 1.00 86.50 89 ALA A CA 1
ATOM 666 C C . ALA A 1 89 ? 4.813 -5.743 -11.567 1.00 86.50 89 ALA A C 1
ATOM 668 O O . ALA A 1 89 ? 5.216 -6.807 -12.029 1.00 86.50 89 ALA A O 1
ATOM 669 N N . LEU A 1 90 ? 4.891 -4.599 -12.255 1.00 86.88 90 LEU A N 1
ATOM 670 C CA . LEU A 1 90 ? 5.382 -4.535 -13.635 1.00 86.88 90 LEU A CA 1
ATOM 671 C C . LEU A 1 90 ? 6.816 -5.063 -13.783 1.00 86.88 90 LEU A C 1
ATOM 673 O O . LEU A 1 90 ? 7.083 -5.830 -14.700 1.00 86.88 90 LEU A O 1
ATOM 677 N N . LEU A 1 91 ? 7.715 -4.686 -12.868 1.00 86.12 91 LEU A N 1
ATOM 678 C CA . LEU A 1 91 ? 9.143 -5.019 -12.954 1.00 86.12 91 LEU A CA 1
ATOM 679 C C . LEU A 1 91 ? 9.532 -6.388 -12.387 1.00 86.12 91 LEU A C 1
ATOM 681 O O . LEU A 1 91 ? 10.686 -6.792 -12.533 1.00 86.12 91 LEU A O 1
ATOM 685 N N . LYS A 1 92 ? 8.638 -7.053 -11.651 1.00 84.69 92 LYS A N 1
ATOM 686 C CA . LYS A 1 92 ? 8.963 -8.313 -10.962 1.00 84.69 92 LYS A CA 1
ATOM 687 C C . LYS A 1 92 ? 7.999 -9.445 -11.260 1.00 84.69 92 LYS A C 1
ATOM 689 O O . LYS A 1 92 ? 8.424 -10.591 -11.270 1.00 84.69 92 LYS A O 1
ATOM 694 N N . GLN A 1 93 ? 6.716 -9.137 -11.427 1.00 86.69 93 GLN A N 1
ATOM 695 C CA . GLN A 1 93 ? 5.665 -10.142 -11.594 1.00 86.69 93 GLN A CA 1
ATOM 696 C C . GLN A 1 93 ? 5.241 -10.271 -13.056 1.00 86.69 93 GLN A C 1
ATOM 698 O O . GLN A 1 93 ? 5.080 -11.384 -13.536 1.00 86.69 93 GLN A O 1
ATOM 703 N N . VAL A 1 94 ? 5.075 -9.147 -13.762 1.00 90.00 94 VAL A N 1
ATOM 704 C CA . VAL A 1 94 ? 4.693 -9.150 -15.183 1.00 90.00 94 VAL A CA 1
ATOM 705 C C . VAL A 1 94 ? 5.898 -9.474 -16.058 1.00 90.00 94 VAL A C 1
ATOM 707 O O . VAL A 1 94 ? 5.842 -10.394 -16.865 1.00 90.00 94 VAL A O 1
ATOM 710 N N . HIS A 1 95 ? 6.998 -8.744 -15.877 1.00 87.94 95 HIS A N 1
ATOM 711 C CA . HIS A 1 95 ? 8.281 -9.065 -16.492 1.00 87.94 95 HIS A CA 1
ATOM 712 C C . HIS A 1 95 ? 9.380 -8.846 -15.467 1.00 87.94 95 HIS A C 1
ATOM 714 O O . HIS A 1 95 ? 9.569 -7.726 -14.996 1.00 87.94 95 HIS A O 1
ATOM 720 N N . ALA A 1 96 ? 10.088 -9.912 -15.101 1.00 89.44 96 ALA A N 1
ATOM 721 C CA . ALA A 1 96 ? 11.216 -9.821 -14.188 1.00 89.44 96 ALA A CA 1
ATOM 722 C C . ALA A 1 96 ? 12.394 -9.155 -14.909 1.00 89.44 96 ALA A C 1
ATOM 724 O O . ALA A 1 96 ? 13.111 -9.810 -15.659 1.00 89.44 96 ALA A O 1
ATOM 725 N N . VAL A 1 97 ? 12.570 -7.849 -14.692 1.00 84.19 97 VAL A N 1
ATOM 726 C CA . VAL A 1 97 ? 13.619 -7.071 -15.361 1.00 84.19 97 VAL A CA 1
ATOM 727 C C . VAL A 1 97 ? 14.999 -7.457 -14.837 1.00 84.19 97 VAL A C 1
ATOM 729 O O . VAL A 1 97 ? 15.252 -7.434 -13.629 1.00 84.19 97 VAL A O 1
ATOM 732 N N . TRP A 1 98 ? 15.919 -7.738 -15.756 1.00 82.19 98 TRP A N 1
ATOM 733 C CA . TRP A 1 98 ? 17.309 -8.069 -15.447 1.00 82.19 98 TRP A CA 1
ATOM 734 C C . TRP A 1 98 ? 18.227 -6.851 -15.581 1.00 82.19 98 TRP A C 1
ATOM 736 O O . TRP A 1 98 ? 17.956 -5.913 -16.325 1.00 82.19 98 TRP A O 1
ATOM 746 N N . ALA A 1 99 ? 19.368 -6.867 -14.884 1.00 78.44 99 ALA A N 1
ATOM 747 C CA . ALA A 1 99 ? 20.322 -5.749 -14.894 1.00 78.44 99 ALA A CA 1
ATOM 748 C C . ALA A 1 99 ? 20.910 -5.443 -16.288 1.00 78.44 99 ALA A C 1
ATOM 750 O O . ALA A 1 99 ? 21.365 -4.327 -16.532 1.00 78.44 99 ALA A O 1
ATOM 751 N N . SER A 1 100 ? 20.914 -6.429 -17.189 1.00 80.81 100 SER A N 1
ATOM 752 C CA . SER A 1 100 ? 21.365 -6.301 -18.579 1.00 80.81 100 SER A CA 1
ATOM 753 C C . SER A 1 100 ? 20.321 -5.680 -19.511 1.00 80.81 100 SER A C 1
ATOM 755 O O . SER A 1 100 ? 20.651 -5.344 -20.648 1.00 80.81 100 SER A O 1
ATOM 757 N N . GLU A 1 101 ? 19.075 -5.532 -19.062 1.00 75.50 101 GLU A N 1
ATOM 758 C CA . GLU A 1 101 ? 17.965 -5.053 -19.880 1.00 75.50 101 GLU A CA 1
ATOM 759 C C . GLU A 1 101 ? 17.799 -3.535 -19.775 1.00 75.50 101 GLU A C 1
ATOM 761 O O . GLU A 1 101 ? 18.007 -2.921 -18.726 1.00 75.50 101 GLU A O 1
ATOM 766 N N . ALA A 1 102 ? 17.370 -2.917 -20.876 1.00 78.12 102 ALA A N 1
ATOM 767 C CA . ALA A 1 102 ? 16.910 -1.536 -20.866 1.00 78.12 102 ALA A CA 1
ATOM 768 C C . ALA A 1 102 ? 15.384 -1.487 -20.883 1.00 78.12 102 ALA A C 1
ATOM 770 O O . ALA A 1 102 ? 14.738 -2.229 -21.621 1.00 78.12 102 ALA A O 1
ATOM 771 N N . VAL A 1 103 ? 14.820 -0.555 -20.115 1.00 78.19 103 VAL A N 1
ATOM 772 C CA . VAL A 1 103 ? 13.374 -0.355 -20.010 1.00 78.19 103 VAL A CA 1
ATOM 773 C C . VAL A 1 103 ? 13.040 1.082 -20.389 1.00 78.19 103 VAL A C 1
ATOM 775 O O . VAL A 1 103 ? 13.638 2.038 -19.899 1.00 78.19 103 VAL A O 1
ATOM 778 N N . VAL A 1 104 ? 12.056 1.264 -21.263 1.00 81.12 104 VAL A N 1
ATOM 779 C CA . VAL A 1 104 ? 11.533 2.597 -21.577 1.00 81.12 104 VAL A CA 1
ATOM 780 C C . VAL A 1 104 ? 10.395 2.909 -20.606 1.00 81.12 104 VAL A C 1
ATOM 782 O O . VAL A 1 104 ? 9.440 2.147 -20.501 1.00 81.12 104 VAL A O 1
ATOM 785 N N . VAL A 1 105 ? 10.494 4.031 -19.884 1.00 77.44 105 VAL A N 1
ATOM 786 C CA . VAL A 1 105 ? 9.497 4.442 -18.880 1.00 77.44 105 VAL A CA 1
ATOM 787 C C . VAL A 1 105 ? 8.797 5.717 -19.332 1.00 77.44 105 VAL A C 1
ATOM 789 O O . VAL A 1 105 ? 9.273 6.828 -19.106 1.00 77.44 105 VAL A O 1
ATOM 792 N N . HIS A 1 106 ? 7.625 5.579 -19.938 1.00 77.56 106 HIS A N 1
ATOM 793 C CA . HIS A 1 106 ? 6.849 6.738 -20.369 1.00 77.56 106 HIS A CA 1
ATOM 794 C C . HIS A 1 106 ? 6.388 7.596 -19.180 1.00 77.56 106 HIS A C 1
ATOM 796 O O . HIS A 1 106 ? 5.918 7.086 -18.164 1.00 77.56 106 HIS A O 1
ATOM 802 N N . GLY A 1 107 ? 6.512 8.921 -19.313 1.00 72.12 107 GLY A N 1
ATOM 803 C CA . GLY A 1 107 ? 6.049 9.871 -18.300 1.00 72.12 107 GLY A CA 1
ATOM 804 C C . GLY A 1 107 ? 6.762 9.748 -16.949 1.00 72.12 107 GLY A C 1
ATOM 805 O O . GLY A 1 107 ? 6.107 9.874 -15.917 1.00 72.12 107 GLY A O 1
ATOM 806 N N . ALA A 1 108 ? 8.080 9.505 -16.921 1.00 63.75 108 ALA A N 1
ATOM 807 C CA . ALA A 1 108 ? 8.801 9.261 -15.662 1.00 63.75 108 ALA A CA 1
ATOM 808 C C . ALA A 1 108 ? 8.821 10.446 -14.672 1.00 63.75 108 ALA A C 1
ATOM 810 O O . ALA A 1 108 ? 9.032 10.234 -13.482 1.00 63.75 108 ALA A O 1
ATOM 811 N N . SER A 1 109 ? 8.570 11.682 -15.123 1.00 61.75 109 SER A N 1
ATOM 812 C CA . SER A 1 109 ? 8.332 12.830 -14.229 1.00 61.75 109 SER A CA 1
ATOM 813 C C . SER A 1 109 ? 6.940 12.831 -13.595 1.00 61.75 109 SER A C 1
ATOM 815 O O . SER A 1 109 ? 6.686 13.597 -12.669 1.00 61.75 109 SER A O 1
ATOM 817 N N . GLY A 1 110 ? 6.022 12.005 -14.095 1.00 58.88 110 GLY A N 1
ATOM 818 C CA . GLY A 1 110 ? 4.710 11.813 -13.503 1.00 58.88 110 GLY A CA 1
ATOM 819 C C . GLY A 1 110 ? 4.817 11.061 -12.180 1.00 58.88 110 GLY A C 1
ATOM 820 O O . GLY A 1 110 ? 5.644 10.161 -12.016 1.00 58.88 110 GLY A O 1
ATOM 821 N N . ALA A 1 111 ? 3.925 11.387 -11.241 1.00 58.41 111 ALA A N 1
ATOM 822 C CA . ALA A 1 111 ? 3.916 10.772 -9.916 1.00 58.41 111 ALA A CA 1
ATOM 823 C C . ALA A 1 111 ? 3.938 9.231 -9.987 1.00 58.41 111 ALA A C 1
ATOM 825 O O . ALA A 1 111 ? 4.617 8.604 -9.181 1.00 58.41 111 ALA A O 1
ATOM 826 N N . ARG A 1 112 ? 3.287 8.629 -10.999 1.00 57.69 112 ARG A N 1
ATOM 827 C CA . ARG A 1 112 ? 3.189 7.173 -11.231 1.00 57.69 112 ARG A CA 1
ATOM 828 C C . ARG A 1 112 ? 4.527 6.424 -11.187 1.00 57.69 112 ARG A C 1
ATOM 830 O O . ARG A 1 112 ? 4.553 5.311 -10.678 1.00 57.69 112 ARG A O 1
ATOM 837 N N . PHE A 1 113 ? 5.613 7.029 -11.665 1.00 52.59 113 PHE A N 1
ATOM 838 C CA . PHE A 1 113 ? 6.917 6.365 -11.781 1.00 52.59 113 PHE A CA 1
ATOM 839 C C . PHE A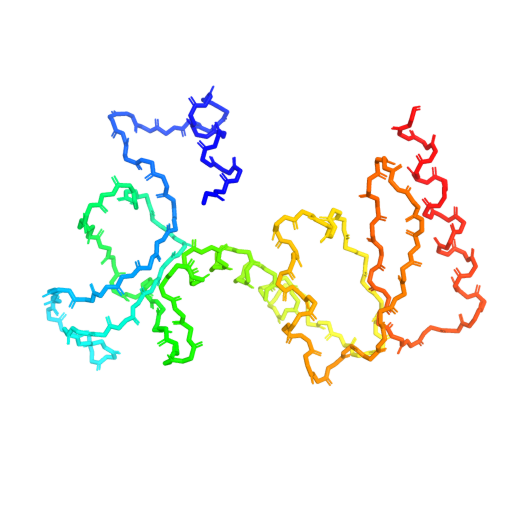 1 113 ? 8.029 7.029 -10.960 1.00 52.59 113 PHE A C 1
ATOM 841 O O . PHE A 1 113 ? 9.131 6.493 -10.883 1.00 52.59 113 PHE A O 1
ATOM 848 N N . ALA A 1 114 ? 7.743 8.135 -10.267 1.00 51.56 114 ALA A N 1
ATOM 849 C CA . ALA A 1 114 ? 8.700 8.794 -9.378 1.00 51.56 114 ALA A CA 1
ATOM 850 C C . ALA A 1 114 ? 9.352 7.856 -8.323 1.00 51.56 114 ALA A C 1
ATOM 852 O O . ALA A 1 114 ? 10.544 8.025 -8.050 1.00 51.56 114 ALA A O 1
ATOM 853 N N . PRO A 1 115 ? 8.664 6.836 -7.754 1.00 51.31 115 PRO A N 1
ATOM 854 C CA . PRO A 1 115 ? 9.290 5.897 -6.817 1.00 51.31 115 PRO A CA 1
ATOM 855 C C . PRO A 1 115 ? 10.329 4.949 -7.444 1.00 51.31 115 PRO A C 1
ATOM 857 O O . PRO A 1 115 ? 11.196 4.449 -6.725 1.00 51.31 115 PRO A O 1
ATOM 860 N N . LEU A 1 116 ? 10.295 4.714 -8.764 1.00 47.78 116 LEU A N 1
ATOM 861 C CA . LEU A 1 116 ? 11.215 3.784 -9.436 1.00 47.78 116 LEU A CA 1
ATOM 862 C C . LEU A 1 116 ? 12.683 4.194 -9.299 1.00 47.78 116 LEU A C 1
ATOM 864 O O . LEU A 1 116 ? 13.544 3.329 -9.174 1.00 47.78 116 LEU A O 1
ATOM 868 N N . GLY A 1 117 ? 12.968 5.499 -9.228 1.00 42.44 117 GLY A N 1
ATOM 869 C CA . GLY A 1 117 ? 14.332 6.012 -9.064 1.00 42.44 117 GLY A CA 1
ATOM 870 C C . GLY A 1 117 ? 14.982 5.705 -7.706 1.00 42.44 117 GLY A C 1
ATOM 871 O O . GLY A 1 117 ? 16.166 5.973 -7.523 1.00 42.44 117 GLY A O 1
ATOM 872 N N . LYS A 1 118 ? 14.229 5.168 -6.732 1.00 35.22 118 LYS A N 1
ATOM 873 C CA . LYS A 1 118 ? 14.752 4.787 -5.405 1.00 35.22 118 LYS A CA 1
ATOM 874 C C . LYS A 1 118 ? 14.630 3.291 -5.096 1.00 35.22 118 LYS A C 1
ATOM 876 O O . LYS A 1 118 ? 15.383 2.795 -4.266 1.00 35.22 118 LYS A O 1
ATOM 881 N N . VAL A 1 119 ? 13.714 2.568 -5.748 1.00 37.28 119 VAL A N 1
ATOM 882 C CA . VAL A 1 119 ? 13.448 1.137 -5.476 1.00 37.28 119 VAL A CA 1
ATOM 883 C C . VAL A 1 119 ? 14.500 0.205 -6.106 1.00 37.28 119 VAL A C 1
ATOM 885 O O . VAL A 1 119 ? 14.658 -0.930 -5.667 1.00 37.28 119 VAL A O 1
ATOM 888 N N . THR A 1 120 ? 15.297 0.673 -7.069 1.00 42.34 120 THR A N 1
ATOM 889 C CA . THR A 1 120 ? 16.296 -0.139 -7.794 1.00 42.34 120 THR A CA 1
ATOM 890 C C . THR A 1 120 ? 17.711 -0.096 -7.196 1.00 42.34 120 THR A C 1
ATOM 892 O O . THR A 1 120 ? 18.695 -0.280 -7.913 1.00 42.34 120 THR A O 1
ATOM 895 N N . GLY A 1 121 ? 17.837 0.079 -5.874 1.00 28.16 121 GLY A N 1
ATOM 896 C CA . GLY A 1 121 ? 19.113 0.219 -5.147 1.00 28.16 121 GLY A CA 1
ATOM 897 C C . GLY A 1 121 ? 20.114 -0.950 -5.234 1.00 28.16 121 GLY A C 1
ATOM 898 O O . GLY A 1 121 ? 21.160 -0.884 -4.597 1.00 28.16 121 GLY A O 1
ATOM 899 N N . ARG A 1 122 ? 19.838 -2.010 -6.007 1.00 32.69 122 ARG A N 1
ATOM 900 C CA . ARG A 1 122 ? 20.805 -3.083 -6.319 1.00 32.69 122 ARG A CA 1
ATOM 901 C C . ARG A 1 122 ? 20.937 -3.454 -7.804 1.00 32.69 122 ARG A C 1
ATOM 903 O O . ARG A 1 122 ? 21.802 -4.264 -8.110 1.00 32.69 122 ARG A O 1
ATOM 910 N N . GLN A 1 123 ? 20.140 -2.900 -8.726 1.00 35.44 123 GLN A N 1
ATOM 911 C CA . GLN A 1 123 ? 20.062 -3.441 -10.102 1.00 35.44 123 GLN A CA 1
ATOM 912 C C . GLN A 1 123 ? 20.138 -2.430 -11.255 1.00 35.44 123 GLN A C 1
ATOM 914 O O . GLN A 1 123 ? 20.339 -2.854 -12.388 1.00 35.44 123 GLN A O 1
ATOM 919 N N . CYS A 1 124 ? 20.061 -1.116 -11.021 1.00 35.50 124 CYS A N 1
ATOM 920 C CA . CYS A 1 124 ? 20.157 -0.132 -12.109 1.00 35.50 124 CYS A CA 1
ATOM 921 C C . CYS A 1 124 ? 21.228 0.920 -11.812 1.00 35.50 124 CYS A C 1
ATOM 923 O O . CYS A 1 124 ? 20.955 1.991 -11.273 1.00 35.50 124 CYS A O 1
ATOM 925 N N . ASN A 1 125 ? 22.474 0.618 -12.177 1.00 31.94 125 ASN A N 1
ATOM 926 C CA . ASN A 1 125 ? 23.566 1.579 -12.082 1.00 31.94 125 ASN A CA 1
ATOM 927 C C . ASN A 1 125 ? 23.531 2.540 -13.286 1.00 31.94 125 ASN A C 1
ATOM 929 O O . ASN A 1 125 ? 23.760 2.127 -14.420 1.00 31.94 125 ASN A O 1
ATOM 933 N N . ARG A 1 126 ? 23.329 3.833 -12.983 1.00 36.66 126 ARG A N 1
ATOM 934 C CA . ARG A 1 126 ? 23.326 5.048 -13.835 1.00 36.66 126 ARG A CA 1
ATOM 935 C C . ARG A 1 126 ? 22.008 5.458 -14.504 1.00 36.66 126 ARG A C 1
ATOM 937 O O . ARG A 1 126 ? 21.523 4.840 -15.438 1.00 36.66 126 ARG A O 1
ATOM 944 N N . TYR A 1 127 ? 21.565 6.647 -14.102 1.00 41.66 127 TYR A N 1
ATOM 945 C CA . TYR A 1 127 ? 20.555 7.480 -14.746 1.00 41.66 127 TYR A CA 1
ATOM 946 C C . TYR A 1 127 ? 21.223 8.372 -15.804 1.00 41.66 127 TYR A C 1
ATOM 948 O O . TYR A 1 127 ? 22.285 8.941 -15.536 1.00 41.66 127 TYR A O 1
ATOM 956 N N . ARG A 1 128 ? 20.613 8.554 -16.983 1.00 39.84 128 ARG A N 1
ATOM 957 C CA . ARG A 1 128 ? 21.036 9.597 -17.935 1.00 39.84 128 ARG A CA 1
ATOM 958 C C . ARG A 1 128 ? 19.856 10.492 -18.304 1.00 39.84 128 ARG A C 1
ATOM 960 O O . ARG A 1 128 ? 18.823 10.016 -18.755 1.00 39.84 128 ARG A O 1
ATOM 967 N N . ARG A 1 129 ? 20.021 11.794 -18.055 1.00 41.25 129 ARG A N 1
ATOM 968 C CA . ARG A 1 129 ? 19.035 12.851 -18.314 1.00 41.25 129 ARG A CA 1
ATOM 969 C C . ARG A 1 129 ? 19.091 13.214 -19.801 1.00 41.25 129 ARG A C 1
ATOM 971 O O . ARG A 1 129 ? 20.154 13.616 -20.266 1.00 41.25 129 ARG A O 1
ATOM 978 N N . PHE A 1 130 ? 17.980 13.111 -20.523 1.00 38.41 130 PHE A N 1
ATOM 979 C CA . PHE A 1 130 ? 17.869 13.592 -21.904 1.00 38.41 130 PHE A CA 1
ATOM 980 C C . PHE A 1 130 ? 16.768 14.663 -21.993 1.00 38.41 130 PHE A C 1
ATOM 982 O O . PHE A 1 130 ? 15.630 14.388 -21.633 1.00 38.41 130 PHE A O 1
ATOM 989 N N . GLY A 1 131 ? 17.114 15.866 -22.478 1.00 35.81 131 GLY A N 1
ATOM 990 C CA . GLY A 1 131 ? 16.167 16.896 -22.952 1.00 35.81 131 GLY A CA 1
ATOM 991 C C . GLY A 1 131 ? 15.570 17.872 -21.919 1.00 35.81 131 GLY A C 1
ATOM 992 O O . GLY A 1 131 ? 15.397 17.538 -20.749 1.00 35.81 131 GLY A O 1
ATOM 993 N N . LYS A 1 132 ? 15.285 19.108 -22.373 1.00 33.97 132 LYS A N 1
ATOM 994 C CA . LYS A 1 132 ? 14.722 20.255 -21.623 1.00 33.97 132 LYS A CA 1
ATOM 995 C C . LYS A 1 132 ? 13.196 20.373 -21.823 1.00 33.97 132 LYS A C 1
ATOM 997 O O . LYS A 1 132 ? 12.686 19.993 -22.864 1.00 33.97 132 LYS A O 1
ATOM 1002 N N . GLN A 1 133 ? 12.550 20.924 -20.791 1.00 36.94 133 GLN A N 1
ATOM 1003 C CA . GLN A 1 133 ? 11.141 21.314 -20.584 1.00 36.94 133 GLN A CA 1
ATOM 1004 C C . GLN A 1 133 ? 10.185 21.400 -21.791 1.00 36.94 133 GLN A C 1
ATOM 1006 O O . GLN A 1 133 ? 10.435 22.137 -22.737 1.00 36.94 133 GLN A O 1
ATOM 1011 N N . GLY A 1 134 ? 9.017 20.760 -21.624 1.00 35.41 134 GLY A N 1
ATOM 1012 C CA . GLY A 1 134 ? 7.862 20.799 -22.532 1.00 35.41 134 GLY A CA 1
ATOM 1013 C C . GLY A 1 134 ? 7.729 19.497 -23.324 1.00 35.41 134 GLY A C 1
ATOM 1014 O O . GLY A 1 134 ? 8.596 19.190 -24.126 1.00 35.41 134 GLY A O 1
ATOM 1015 N N . ASN A 1 135 ? 6.668 18.720 -23.066 1.00 31.88 135 ASN A N 1
ATOM 1016 C CA . ASN A 1 135 ? 6.391 17.370 -23.599 1.00 31.88 135 ASN A CA 1
ATOM 1017 C C . ASN A 1 135 ? 7.420 16.291 -23.194 1.00 31.88 135 ASN A C 1
ATOM 1019 O O . ASN A 1 135 ? 8.312 15.878 -23.929 1.00 31.88 135 ASN A O 1
ATOM 1023 N N . PHE A 1 136 ? 7.275 15.832 -21.948 1.00 33.38 136 PHE A N 1
ATOM 1024 C CA . PHE A 1 136 ? 8.256 15.028 -21.220 1.00 33.38 136 PHE A CA 1
ATOM 1025 C C . PHE A 1 136 ? 8.245 13.530 -21.589 1.00 33.38 136 PHE A C 1
ATOM 1027 O O . PHE A 1 136 ? 7.488 12.743 -21.017 1.00 33.38 136 PHE A O 1
ATOM 1034 N N . CYS A 1 137 ? 9.168 13.113 -22.462 1.00 27.94 137 CYS A N 1
ATOM 1035 C CA . CYS A 1 137 ? 9.632 11.724 -22.554 1.00 27.94 137 CYS A CA 1
ATOM 1036 C C . CYS A 1 137 ? 10.892 11.531 -21.701 1.00 27.94 137 CYS A C 1
ATOM 1038 O O . CYS A 1 137 ? 11.880 12.242 -21.859 1.00 27.94 137 CYS A O 1
ATOM 1040 N N . TRP A 1 138 ? 10.869 10.536 -20.818 1.00 31.61 138 TRP A N 1
ATOM 1041 C CA . TRP A 1 138 ? 12.022 10.118 -20.027 1.00 31.61 138 TRP A CA 1
ATOM 1042 C C . TRP A 1 138 ? 12.336 8.666 -20.387 1.00 31.61 138 TRP A C 1
ATOM 1044 O O . TRP A 1 138 ? 11.442 7.833 -20.392 1.00 31.61 138 TRP A O 1
ATOM 1054 N N . ALA A 1 139 ? 13.587 8.339 -20.690 1.00 35.19 139 ALA A N 1
ATOM 1055 C CA . ALA A 1 139 ? 14.024 6.956 -20.858 1.00 35.19 139 ALA A CA 1
ATOM 1056 C C . ALA A 1 139 ? 14.960 6.605 -19.698 1.00 35.19 139 ALA A C 1
ATOM 1058 O O . ALA A 1 139 ? 15.949 7.305 -19.471 1.00 35.19 139 ALA A O 1
ATOM 1059 N N . LEU A 1 140 ? 14.647 5.544 -18.951 1.00 40.34 140 LEU A N 1
ATOM 1060 C CA . LEU A 1 140 ? 15.520 5.016 -17.909 1.00 40.34 140 LEU A CA 1
ATOM 1061 C C . LEU A 1 140 ? 16.327 3.848 -18.484 1.00 40.34 140 LEU A C 1
ATOM 1063 O O . LEU A 1 140 ? 15.910 2.699 -18.426 1.00 40.34 140 LEU A O 1
ATOM 1067 N N . VAL A 1 141 ?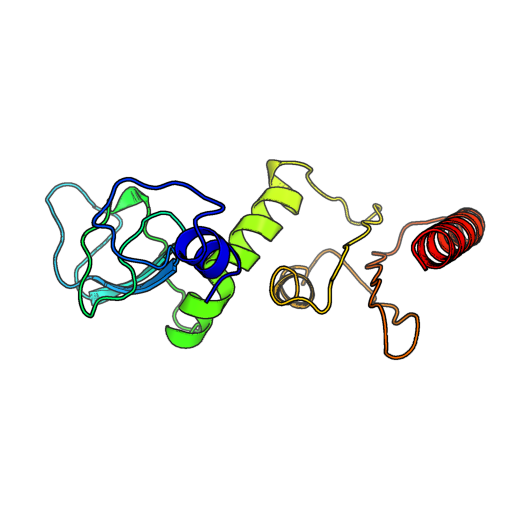 17.506 4.133 -19.031 1.00 40.28 141 VAL A N 1
ATOM 1068 C CA . VAL A 1 141 ? 18.398 3.080 -19.536 1.00 40.28 141 VAL A CA 1
ATOM 1069 C C . VAL A 1 141 ? 19.270 2.563 -18.390 1.00 40.28 141 VAL A C 1
ATOM 1071 O O . VAL A 1 141 ? 20.247 3.214 -18.023 1.00 40.28 141 VAL A O 1
ATOM 1074 N N . ALA A 1 142 ? 18.935 1.398 -17.829 1.00 41.22 142 ALA A N 1
ATOM 1075 C CA . ALA A 1 142 ? 19.884 0.613 -17.041 1.00 41.22 142 ALA A CA 1
ATOM 1076 C C . ALA A 1 142 ? 20.929 -0.002 -17.995 1.00 41.22 142 ALA A C 1
ATOM 1078 O O . ALA A 1 142 ? 20.613 -0.410 -19.112 1.00 41.22 142 ALA A O 1
ATOM 1079 N N . LYS A 1 143 ? 22.213 0.060 -17.629 1.00 33.44 143 LYS A N 1
ATOM 1080 C CA . LYS A 1 143 ? 23.327 -0.184 -18.558 1.00 33.44 143 LYS A CA 1
ATOM 1081 C C . LYS A 1 143 ? 23.565 -1.679 -18.834 1.00 33.44 143 LYS A C 1
ATOM 1083 O O . LYS A 1 143 ? 24.031 -2.385 -17.949 1.00 33.44 143 LYS A O 1
ATOM 1088 N N . GLY A 1 144 ? 23.418 -2.071 -20.105 1.00 36.00 144 GLY A N 1
ATOM 1089 C CA . GLY A 1 144 ? 23.933 -3.329 -20.678 1.00 36.00 144 GLY A CA 1
ATOM 1090 C C . GLY A 1 144 ? 24.063 -3.367 -22.216 1.00 36.00 144 GLY A C 1
ATOM 1091 O O . GLY A 1 144 ? 24.395 -4.409 -22.767 1.00 36.00 144 GLY A O 1
ATOM 1092 N N . ILE A 1 145 ? 23.812 -2.262 -22.932 1.00 42.19 145 ILE A N 1
ATOM 1093 C CA . ILE A 1 145 ? 23.656 -2.260 -24.403 1.00 42.19 145 ILE A CA 1
ATOM 1094 C C . ILE A 1 145 ? 24.957 -1.874 -25.141 1.00 42.19 145 ILE A C 1
ATOM 1096 O O . ILE A 1 145 ? 25.612 -0.896 -24.770 1.00 42.19 145 ILE A O 1
ATOM 1100 N N . ASP A 1 146 ? 25.278 -2.595 -26.230 1.00 43.03 146 ASP A N 1
ATOM 1101 C CA . ASP A 1 146 ? 26.286 -2.234 -27.249 1.00 43.03 146 ASP A CA 1
ATOM 1102 C C . ASP A 1 146 ? 26.101 -0.765 -27.714 1.00 43.03 146 ASP A C 1
ATOM 1104 O O . ASP A 1 146 ? 25.001 -0.380 -28.129 1.00 43.03 146 ASP A O 1
ATOM 1108 N N . PRO A 1 147 ? 27.158 0.072 -27.718 1.00 46.31 147 PRO A N 1
ATOM 1109 C CA . PRO A 1 147 ? 27.124 1.445 -28.233 1.00 46.31 147 PRO A CA 1
ATOM 1110 C C . PRO A 1 147 ? 26.454 1.637 -29.610 1.00 46.31 147 PRO A C 1
ATOM 1112 O O . PRO A 1 147 ? 25.998 2.739 -29.922 1.00 46.31 147 PRO A O 1
ATOM 1115 N N . ARG A 1 148 ? 26.377 0.601 -30.457 1.00 46.53 148 ARG A N 1
ATOM 1116 C CA . ARG A 1 148 ? 25.694 0.648 -31.762 1.00 46.53 148 ARG A CA 1
ATOM 1117 C C . ARG A 1 148 ? 24.166 0.611 -31.669 1.00 46.53 148 ARG A C 1
ATOM 1119 O O . ARG A 1 148 ? 23.518 1.370 -32.388 1.00 46.53 148 ARG A O 1
ATOM 1126 N N . ALA A 1 149 ? 23.588 -0.173 -30.759 1.00 45.66 149 ALA A N 1
ATOM 1127 C CA . ALA A 1 149 ? 22.136 -0.225 -30.550 1.00 45.66 149 ALA A CA 1
ATOM 1128 C C . ALA A 1 149 ? 21.595 1.044 -29.852 1.00 45.66 149 ALA A C 1
ATOM 1130 O O . ALA A 1 149 ? 20.450 1.444 -30.073 1.00 45.66 149 ALA A O 1
ATOM 1131 N N . HIS A 1 150 ? 22.453 1.753 -29.108 1.00 43.47 150 HIS A N 1
ATOM 1132 C CA . HIS A 1 150 ? 22.153 3.051 -28.491 1.00 43.47 150 HIS A CA 1
ATOM 1133 C C . HIS A 1 150 ? 21.711 4.119 -29.510 1.00 43.47 150 HIS A C 1
ATOM 1135 O O . HIS A 1 150 ? 20.709 4.798 -29.297 1.00 43.47 150 HIS A O 1
ATOM 1141 N N . ARG A 1 151 ? 22.403 4.235 -30.655 1.00 47.97 151 ARG A N 1
ATOM 1142 C CA . ARG A 1 151 ? 22.068 5.222 -31.704 1.00 47.97 151 ARG A CA 1
ATOM 1143 C C . ARG A 1 151 ? 20.719 4.953 -32.375 1.00 47.97 151 ARG A C 1
ATOM 1145 O O . ARG A 1 151 ? 20.049 5.892 -32.798 1.00 47.97 151 ARG A O 1
ATOM 1152 N N . HIS A 1 152 ? 20.310 3.688 -32.459 1.00 47.50 152 HIS A N 1
ATOM 1153 C CA . HIS A 1 152 ? 19.038 3.304 -33.070 1.00 47.50 152 HIS A CA 1
ATOM 1154 C C . HIS A 1 152 ? 17.846 3.646 -32.162 1.00 47.50 152 HIS A C 1
ATOM 1156 O O . HIS A 1 152 ? 16.857 4.214 -32.620 1.00 47.50 152 HIS A O 1
ATOM 1162 N N . LEU A 1 153 ? 17.974 3.399 -30.853 1.00 42.94 153 LEU A N 1
ATOM 1163 C CA . LEU A 1 153 ? 16.962 3.775 -29.861 1.00 42.94 153 LEU A CA 1
ATOM 1164 C C . LEU A 1 153 ? 16.837 5.299 -29.705 1.00 42.94 153 LEU A C 1
ATOM 1166 O O . LEU A 1 153 ? 15.722 5.803 -29.600 1.00 42.94 153 LEU A O 1
ATOM 1170 N N . GLU A 1 154 ? 17.944 6.047 -29.767 1.00 43.81 154 GLU A N 1
ATOM 1171 C CA . GLU A 1 154 ? 17.913 7.518 -29.805 1.00 43.81 154 GLU A CA 1
ATOM 1172 C C . GLU A 1 154 ? 17.208 8.050 -31.062 1.00 43.81 154 GLU A C 1
ATOM 1174 O O . GLU A 1 154 ? 16.423 8.996 -30.976 1.00 43.81 154 GLU A O 1
ATOM 1179 N N . GLY A 1 155 ? 17.448 7.427 -32.220 1.00 46.94 155 GLY A N 1
ATOM 1180 C CA . GLY A 1 155 ? 16.756 7.751 -33.468 1.00 46.94 155 GLY A CA 1
ATOM 1181 C C . GLY A 1 155 ? 15.249 7.493 -33.387 1.00 46.94 155 GLY A C 1
ATOM 1182 O O . GLY A 1 155 ? 14.458 8.351 -33.776 1.00 46.94 155 GLY A O 1
ATOM 1183 N N . ASN A 1 156 ? 14.845 6.356 -32.816 1.00 44.53 156 ASN A N 1
ATOM 1184 C CA . ASN A 1 156 ? 13.436 5.986 -32.671 1.00 44.53 156 ASN A CA 1
ATOM 1185 C C . ASN A 1 156 ? 12.715 6.841 -31.620 1.00 44.53 156 ASN A C 1
ATOM 1187 O O . ASN A 1 156 ? 11.595 7.282 -31.863 1.00 44.53 156 ASN A O 1
ATOM 1191 N N . ALA A 1 157 ? 13.368 7.164 -30.500 1.00 42.09 157 ALA A N 1
ATOM 1192 C CA . ALA A 1 157 ? 12.819 8.070 -29.492 1.00 42.09 157 ALA A CA 1
ATOM 1193 C C . ALA A 1 157 ? 12.626 9.496 -30.039 1.00 42.09 157 ALA A C 1
ATOM 1195 O O . ALA A 1 157 ? 11.608 10.124 -29.758 1.00 42.09 157 ALA A O 1
ATOM 1196 N N . ARG A 1 158 ? 13.557 9.992 -30.871 1.00 42.72 158 ARG A N 1
ATOM 1197 C CA . ARG A 1 158 ? 13.399 11.281 -31.569 1.00 42.72 158 ARG A CA 1
ATOM 1198 C C . ARG A 1 158 ? 12.260 11.250 -32.587 1.00 42.72 158 ARG A C 1
ATOM 1200 O O . ARG A 1 158 ? 11.469 12.182 -32.606 1.00 42.72 158 ARG A O 1
ATOM 1207 N N . ARG A 1 159 ? 12.134 10.174 -33.376 1.00 41.28 159 ARG A N 1
ATOM 1208 C CA . ARG A 1 159 ? 11.040 10.001 -34.352 1.00 41.28 159 ARG A CA 1
ATOM 1209 C C . ARG A 1 159 ? 9.664 9.923 -33.686 1.00 41.28 159 ARG A C 1
ATOM 1211 O O . ARG A 1 159 ? 8.725 10.541 -34.172 1.00 41.28 159 ARG A O 1
ATOM 1218 N N . LEU A 1 160 ? 9.551 9.219 -32.558 1.00 38.03 160 LEU A N 1
ATOM 1219 C CA . LEU A 1 160 ? 8.309 9.124 -31.781 1.00 38.03 160 LEU A CA 1
ATOM 1220 C C . LEU A 1 160 ? 7.935 10.449 -31.099 1.00 38.03 160 LEU A C 1
ATOM 1222 O O . LEU A 1 160 ? 6.751 10.740 -30.950 1.00 38.03 160 LEU A O 1
ATOM 1226 N N . ALA A 1 161 ? 8.924 11.264 -30.718 1.00 37.75 161 ALA A N 1
ATOM 1227 C CA . ALA A 1 161 ? 8.693 12.599 -30.169 1.00 37.75 161 ALA A CA 1
ATOM 1228 C C . ALA A 1 161 ? 8.226 13.610 -31.233 1.00 37.75 161 ALA A C 1
ATOM 1230 O O . ALA A 1 161 ? 7.467 14.514 -30.907 1.00 37.75 161 ALA A O 1
ATOM 1231 N N . THR A 1 162 ? 8.645 13.453 -32.493 1.00 42.12 162 THR A N 1
ATOM 1232 C CA . THR A 1 162 ? 8.217 14.315 -33.611 1.00 42.12 162 THR A CA 1
ATOM 1233 C C . THR A 1 162 ? 6.931 13.853 -34.296 1.00 42.12 162 THR A C 1
ATOM 1235 O O . THR A 1 162 ? 6.303 14.650 -34.974 1.00 42.12 162 THR A O 1
ATOM 1238 N N . ALA A 1 163 ? 6.538 12.584 -34.150 1.00 37.78 163 ALA A N 1
ATOM 1239 C CA . ALA A 1 163 ? 5.333 12.032 -34.782 1.00 37.78 163 ALA A CA 1
ATOM 1240 C C . ALA A 1 163 ? 4.023 12.344 -34.026 1.00 37.78 163 ALA A C 1
ATOM 1242 O O . ALA A 1 163 ? 2.950 12.080 -34.553 1.00 37.78 163 ALA A O 1
ATOM 1243 N N . ASN A 1 164 ? 4.108 12.885 -32.805 1.00 34.91 164 ASN A N 1
ATOM 1244 C CA . ASN A 1 164 ? 2.963 13.274 -31.969 1.00 34.91 164 ASN A CA 1
ATOM 1245 C C . ASN A 1 164 ? 2.978 14.780 -31.618 1.00 34.91 164 ASN A C 1
ATOM 1247 O O . ASN A 1 164 ? 2.476 15.166 -30.560 1.00 34.91 164 ASN A O 1
ATOM 1251 N N . ALA A 1 165 ? 3.608 15.604 -32.462 1.00 35.88 165 ALA A N 1
ATOM 1252 C CA . ALA A 1 165 ? 3.613 17.065 -32.373 1.00 35.88 165 ALA A CA 1
ATOM 1253 C C . ALA A 1 165 ? 2.756 17.667 -33.490 1.00 35.88 165 ALA A C 1
ATOM 1255 O O . ALA A 1 165 ? 2.794 17.103 -34.607 1.00 35.88 165 ALA A O 1
#

Organism: Pseudomonas veronii (NCBI:txid76761)

Sequence (165 aa):
MNFVDTMLRDGTFKVPLPFSMRVEAAGIVEALGPNFPNLKVGDRVGHFSAFGAYAERWVIDANALIKLPDNMSSEKAAGVLSKGLTSSALLKQVHAVWASEAVVVHGASGARFAPLGKVTGRQCNRYRRFGKQGNFCWALVAKGIDPRAHRHLEGNARRLATANA

Secondary structure (DSSP, 8-state):
--HHHHHHHTTSS--PSS----SEEEEE-----SS-TT--TT-EEEEES-S--SSSS----GGG-EEPPTTS-HHHHHHHHHHHHHHHHIIIIIS---TT--EE-TTTTSGGGTTHHHHTTTT---------SSS---EE--S---HHHHHHHHHHHHHHHHTT-

Radius of gyration: 19.77 Å; chains: 1; bounding box: 51×36×52 Å

InterPro domains:
  IPR011032 GroES-like superfamily [SSF50129] (2-109)
  IPR013154 Alcohol dehydrogenase-like, N-terminal [PF08240] (2-70)
  IPR051397 Zinc-containing alcohol dehydrogenase-like protein [PTHR43677] (2-111)